Protein AF-A0A418X029-F1 (afdb_monomer)

Nearest PDB structures (foldseek):
  7nyu-assembly1_K  TM=7.145E-01  e=3.250E-01  Escherichia coli B
  7d3u-assembly1_G  TM=5.932E-01  e=7.740E-01  Dietzia sp. DQ12-45-1b
  6nbx-assembly1_E  TM=5.189E-01  e=3.431E-01  Thermosynechococcus vestitus BP-1
  7wc8-assembly1_A  TM=4.836E-01  e=9.380E+00  Homo sapiens

Secondary structure (DSSP, 8-state):
--HHHHHHHHHHSHHHHHHHHHHHHHHHHHHHHHHHH--SHHHHHHHHHHHHHHHHHHHHHHHGGGT---TTHHHHHHHHHHHHHHHHHTT-

Structure (mmCIF, N/CA/C/O backbone):
data_AF-A0A418X029-F1
#
_entry.id   AF-A0A418X029-F1
#
loop_
_atom_site.group_PDB
_atom_site.id
_atom_site.type_symbol
_atom_site.label_atom_id
_atom_site.label_alt_id
_atom_site.label_comp_id
_atom_site.label_asym_id
_atom_site.label_entity_id
_atom_site.label_seq_id
_atom_site.pdbx_PDB_ins_code
_atom_site.Cartn_x
_atom_site.Cartn_y
_atom_site.Cartn_z
_atom_site.occupancy
_atom_site.B_iso_or_equiv
_atom_site.auth_seq_id
_atom_site.auth_comp_id
_atom_site.auth_asym_id
_atom_site.auth_atom_id
_atom_site.pdbx_PDB_model_num
ATOM 1 N N . MET A 1 1 ? -5.470 -17.936 28.035 1.00 49.00 1 MET A N 1
ATOM 2 C CA . MET A 1 1 ? -5.841 -16.838 27.116 1.00 49.00 1 MET A CA 1
ATOM 3 C C . MET A 1 1 ? -4.829 -16.850 25.978 1.00 49.00 1 MET A C 1
ATOM 5 O O . MET A 1 1 ? -3.646 -16.691 26.244 1.00 49.00 1 MET A O 1
ATOM 9 N N . SER A 1 2 ? -5.237 -17.226 24.764 1.00 61.78 2 SER A N 1
ATOM 10 C CA . SER A 1 2 ? -4.301 -17.477 23.655 1.00 61.78 2 SER A CA 1
ATOM 11 C C . SER A 1 2 ? -3.815 -16.150 23.069 1.00 61.78 2 SER A C 1
ATOM 13 O O . SER A 1 2 ? -4.636 -15.294 22.748 1.00 61.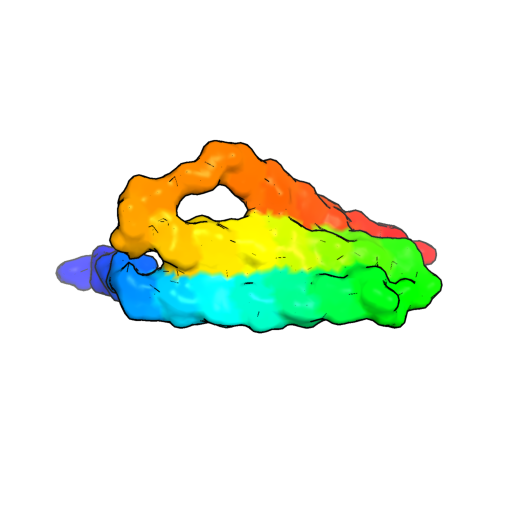78 2 SER A O 1
ATOM 15 N N . SER A 1 3 ? -2.502 -15.974 22.909 1.00 66.69 3 SER A N 1
ATOM 16 C CA . SER A 1 3 ? -1.859 -14.752 22.386 1.00 66.69 3 SER A CA 1
ATOM 17 C C . SER A 1 3 ? -2.458 -14.238 21.068 1.00 66.69 3 SER A C 1
ATOM 19 O O . SER A 1 3 ? -2.457 -13.037 20.807 1.00 66.69 3 SER A O 1
ATOM 21 N N . LYS A 1 4 ? -3.037 -15.134 20.261 1.00 64.50 4 LYS A N 1
ATOM 22 C CA . LYS A 1 4 ? -3.731 -14.810 19.006 1.00 64.50 4 LYS A CA 1
ATOM 23 C C . LYS A 1 4 ? -4.967 -13.931 19.205 1.00 64.50 4 LYS A C 1
ATOM 25 O O . LYS A 1 4 ? -5.243 -13.079 18.367 1.00 64.50 4 LYS A O 1
ATOM 30 N N . GLN A 1 5 ? -5.692 -14.128 20.303 1.00 72.06 5 GLN A N 1
ATOM 31 C CA . GLN A 1 5 ? -6.927 -13.402 20.590 1.00 72.06 5 GLN A CA 1
ATOM 32 C C . GLN A 1 5 ? -6.617 -11.935 20.932 1.00 72.06 5 GLN A C 1
ATOM 34 O O . GLN A 1 5 ? -7.172 -11.030 20.320 1.00 72.06 5 GLN A O 1
ATOM 39 N N . SER A 1 6 ? -5.596 -11.710 21.767 1.00 84.31 6 SER A N 1
ATOM 40 C CA . SER A 1 6 ? -5.107 -10.366 22.109 1.00 84.31 6 SER A CA 1
ATOM 41 C C . SER A 1 6 ? -4.519 -9.615 20.907 1.00 84.31 6 SER A C 1
ATOM 43 O O . SER A 1 6 ? -4.754 -8.419 20.743 1.00 84.31 6 SER A O 1
ATOM 45 N N . PHE A 1 7 ? -3.782 -10.305 20.029 1.00 83.25 7 PHE A N 1
ATOM 46 C CA . PHE A 1 7 ? -3.226 -9.677 18.829 1.00 83.25 7 PHE A CA 1
ATOM 4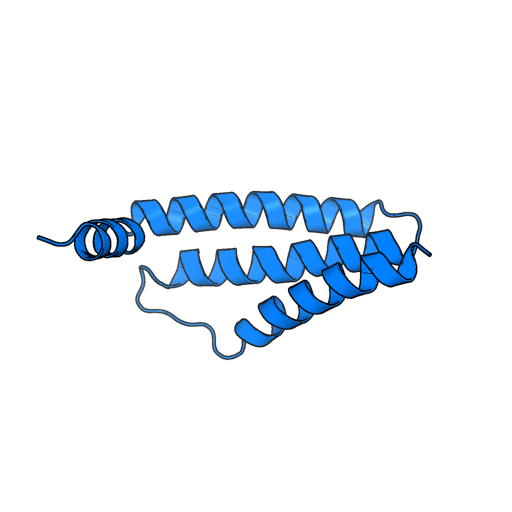7 C C . PHE A 1 7 ? -4.311 -9.286 17.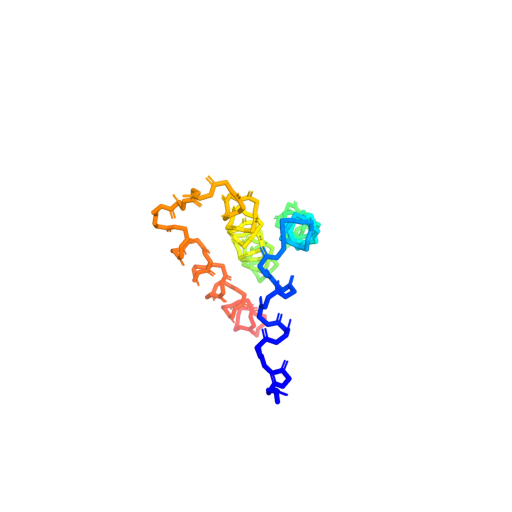815 1.00 83.25 7 PHE A C 1
ATOM 49 O O . PHE A 1 7 ? -4.237 -8.216 17.212 1.00 83.25 7 PHE A O 1
ATOM 56 N N . SER A 1 8 ? -5.334 -10.128 17.640 1.00 84.44 8 SER A N 1
ATOM 57 C CA . SER A 1 8 ? -6.470 -9.812 16.768 1.00 84.44 8 SER A CA 1
ATOM 58 C C . SER A 1 8 ? -7.222 -8.579 17.264 1.00 84.44 8 SER A C 1
ATOM 60 O O . SER A 1 8 ? -7.472 -7.664 16.483 1.00 84.44 8 SER A O 1
ATOM 62 N N . GLU A 1 9 ? -7.503 -8.516 18.567 1.00 86.81 9 GLU A N 1
ATOM 63 C CA . GLU A 1 9 ? -8.151 -7.365 19.202 1.00 86.81 9 GLU A CA 1
ATOM 64 C C . GLU A 1 9 ? -7.328 -6.084 19.021 1.00 86.81 9 GLU A C 1
ATOM 66 O O . GLU A 1 9 ? -7.875 -5.037 18.677 1.00 86.81 9 GLU A O 1
ATOM 71 N N . PHE A 1 10 ? -6.000 -6.163 19.166 1.00 88.50 10 PHE A N 1
ATOM 72 C CA . PHE A 1 10 ? -5.102 -5.039 18.897 1.00 88.50 10 PHE A CA 1
ATOM 73 C C . PHE A 1 10 ? -5.197 -4.558 17.440 1.00 88.50 10 PHE A C 1
ATOM 75 O O . PHE A 1 10 ? -5.358 -3.366 17.186 1.00 88.50 10 PHE A O 1
ATOM 82 N N . MET A 1 11 ? -5.174 -5.478 16.475 1.00 85.94 11 MET A N 1
ATOM 83 C CA . MET A 1 11 ? -5.285 -5.159 15.045 1.00 85.94 11 MET A CA 1
ATOM 84 C C . MET A 1 11 ? -6.664 -4.623 14.644 1.00 85.94 11 MET A C 1
ATOM 86 O O . MET A 1 11 ? -6.816 -4.046 13.566 1.00 85.94 11 MET A O 1
ATOM 90 N N . GLU A 1 12 ? -7.691 -4.820 15.464 1.00 87.31 12 GLU A N 1
ATOM 91 C CA . GLU A 1 12 ? -9.033 -4.279 15.245 1.00 87.31 12 GLU A CA 1
ATOM 92 C C . GLU A 1 12 ? -9.222 -2.875 15.820 1.00 87.31 12 GLU A C 1
ATOM 94 O O . GLU A 1 12 ? -10.159 -2.179 15.423 1.00 87.31 12 GLU A O 1
ATOM 99 N N . GLN A 1 13 ? -8.302 -2.397 16.663 1.00 92.44 13 GLN A N 1
ATOM 100 C CA . GLN A 1 13 ? -8.368 -1.043 17.197 1.00 92.44 13 GLN A CA 1
ATOM 101 C C . GLN A 1 13 ? -8.333 0.000 16.075 1.00 92.44 13 GLN A C 1
ATOM 103 O O . GLN A 1 13 ? -7.473 -0.020 15.190 1.00 92.44 13 GLN A O 1
ATOM 108 N N . LYS A 1 14 ? -9.244 0.978 16.152 1.00 91.31 14 LYS A N 1
ATOM 109 C CA . LYS A 1 14 ? -9.354 2.075 15.179 1.00 91.31 14 LYS A CA 1
ATOM 110 C C . LYS A 1 14 ? -8.023 2.793 14.961 1.00 91.31 14 LYS A C 1
ATOM 112 O O . LYS A 1 14 ? -7.649 3.033 13.818 1.00 91.31 14 LYS A O 1
ATOM 117 N N . ASN A 1 15 ? -7.307 3.105 16.039 1.00 92.31 15 ASN A N 1
ATOM 118 C CA . ASN A 1 15 ? -6.027 3.806 15.953 1.00 92.31 15 ASN A CA 1
ATOM 119 C C . ASN A 1 15 ? -4.986 2.967 15.204 1.00 92.31 15 ASN A C 1
ATOM 121 O O . ASN A 1 15 ? -4.348 3.478 14.294 1.00 92.31 15 ASN A O 1
ATOM 125 N N . VAL A 1 16 ? -4.896 1.666 15.504 1.00 93.94 16 VAL A N 1
ATOM 126 C CA . VAL A 1 16 ? -3.986 0.737 14.816 1.00 93.94 16 VAL A CA 1
ATOM 127 C C . VAL A 1 16 ? -4.318 0.658 13.329 1.00 93.94 16 VAL A C 1
ATOM 129 O O . VAL A 1 16 ? -3.431 0.788 12.492 1.00 93.94 16 VAL A O 1
ATOM 132 N N . ARG A 1 17 ? -5.601 0.533 12.976 1.00 93.62 17 ARG A N 1
ATOM 133 C CA . ARG A 1 17 ? -6.059 0.531 11.579 1.00 93.62 17 ARG A CA 1
ATOM 134 C C . ARG A 1 17 ? -5.716 1.826 10.847 1.00 93.62 17 ARG A C 1
ATOM 136 O O . ARG A 1 17 ? -5.228 1.766 9.725 1.00 93.62 17 ARG A O 1
ATOM 143 N N . LEU A 1 18 ? -5.917 2.986 11.469 1.00 94.25 18 LEU A N 1
ATOM 144 C CA . LEU A 1 18 ? -5.568 4.274 10.864 1.00 94.25 18 LEU A CA 1
ATOM 145 C C . LEU A 1 18 ? -4.053 4.445 10.705 1.00 94.25 18 LEU A C 1
ATOM 147 O O . LEU A 1 18 ? -3.604 4.926 9.667 1.00 94.25 18 LEU A O 1
ATOM 151 N N . THR A 1 19 ? -3.256 3.991 11.674 1.00 95.56 19 THR A N 1
ATOM 152 C CA . THR A 1 19 ? -1.794 3.948 11.542 1.00 95.56 19 THR A CA 1
ATOM 153 C C . THR A 1 19 ? -1.376 3.033 10.394 1.00 95.56 19 THR A C 1
ATOM 155 O O . THR A 1 19 ? -0.571 3.434 9.558 1.00 95.56 19 THR A O 1
ATOM 158 N N .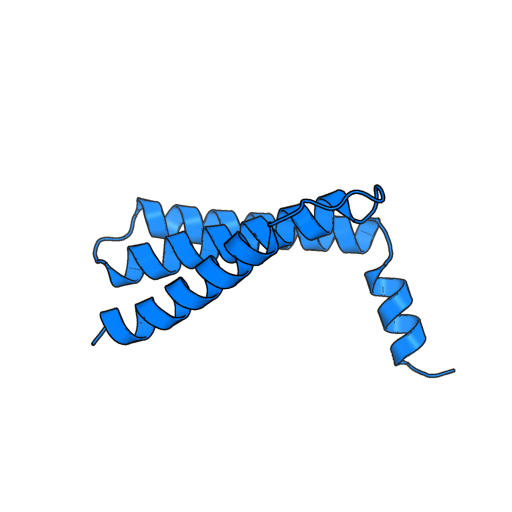 LEU A 1 20 ? -1.968 1.839 10.287 1.00 95.00 20 LEU A N 1
ATOM 159 C CA . LEU A 1 20 ? -1.738 0.935 9.159 1.00 95.00 20 LEU A CA 1
ATOM 160 C C . LEU A 1 20 ? -2.118 1.585 7.829 1.00 95.00 20 LEU A C 1
ATOM 162 O O . LEU A 1 20 ? -1.380 1.448 6.857 1.00 95.00 20 LEU A O 1
ATOM 166 N N . ALA A 1 21 ? -3.239 2.305 7.784 1.00 95.69 21 ALA A N 1
ATOM 167 C CA . ALA A 1 21 ? -3.657 3.034 6.597 1.00 95.69 21 ALA A CA 1
ATOM 168 C C . ALA A 1 21 ? -2.611 4.082 6.198 1.00 95.69 21 ALA A C 1
ATOM 170 O O . ALA A 1 21 ? -2.208 4.109 5.040 1.00 95.69 21 ALA A O 1
ATOM 171 N N . ALA A 1 22 ? -2.109 4.879 7.146 1.00 96.88 22 ALA A N 1
ATOM 172 C CA . ALA A 1 22 ? -1.069 5.876 6.891 1.00 96.88 22 ALA A CA 1
ATOM 173 C C . ALA A 1 22 ? 0.243 5.247 6.385 1.00 96.88 22 ALA A C 1
ATOM 175 O O . ALA A 1 22 ? 0.830 5.735 5.421 1.00 96.88 22 ALA A O 1
ATOM 176 N N . VAL A 1 23 ? 0.669 4.126 6.977 1.00 97.25 23 VAL A N 1
ATOM 177 C CA . VAL A 1 23 ? 1.842 3.362 6.517 1.00 97.25 23 VAL A CA 1
ATOM 178 C C . VAL A 1 23 ? 1.633 2.846 5.091 1.00 97.25 23 VAL A C 1
ATOM 180 O O . VAL A 1 23 ? 2.516 2.970 4.245 1.00 97.25 23 VAL A O 1
ATOM 183 N N . CYS A 1 24 ? 0.446 2.319 4.788 1.00 97.06 24 CYS A N 1
ATOM 184 C CA . CYS A 1 24 ? 0.110 1.879 3.438 1.00 97.06 24 CYS A CA 1
ATOM 185 C C . CYS A 1 24 ? 0.093 3.053 2.442 1.00 97.06 24 CYS A C 1
ATOM 187 O O . CYS A 1 24 ? 0.597 2.906 1.335 1.00 97.06 24 CYS A O 1
ATOM 189 N N . VAL A 1 25 ? -0.413 4.232 2.825 1.00 97.56 25 VAL A N 1
ATOM 190 C CA . VAL A 1 25 ? -0.352 5.442 1.982 1.00 97.56 25 VAL A CA 1
ATOM 191 C C . VAL A 1 25 ? 1.094 5.825 1.680 1.00 97.56 25 VAL A C 1
ATOM 193 O O . VAL A 1 25 ? 1.414 6.101 0.528 1.00 97.56 25 VAL A O 1
ATOM 196 N N . TYR A 1 26 ? 1.978 5.798 2.678 1.00 97.44 26 TYR A N 1
ATOM 197 C CA . TYR A 1 26 ? 3.398 6.085 2.476 1.00 97.44 26 TYR A CA 1
ATOM 198 C C . TYR A 1 26 ? 4.028 5.150 1.430 1.00 97.44 26 TYR A C 1
ATOM 200 O O . TYR A 1 26 ? 4.673 5.615 0.489 1.00 97.44 26 TYR A O 1
ATOM 208 N N . PHE A 1 27 ? 3.773 3.841 1.520 1.00 96.69 27 PHE A N 1
ATOM 209 C CA . PHE A 1 27 ? 4.254 2.891 0.512 1.00 96.69 27 PHE A CA 1
ATOM 210 C C . PHE A 1 27 ? 3.596 3.075 -0.859 1.00 96.69 27 PHE A C 1
ATOM 212 O O . PHE A 1 27 ? 4.265 2.926 -1.881 1.00 96.69 27 PHE A O 1
ATOM 219 N N . ALA A 1 28 ? 2.311 3.435 -0.901 1.00 97.19 28 ALA A N 1
ATOM 220 C CA . ALA A 1 28 ? 1.615 3.731 -2.147 1.00 97.19 28 ALA A CA 1
ATOM 221 C C . ALA A 1 28 ? 2.226 4.950 -2.854 1.00 97.19 28 ALA A C 1
ATOM 223 O O . ALA A 1 28 ? 2.406 4.914 -4.067 1.00 97.19 28 ALA A O 1
ATOM 224 N N . ILE A 1 29 ? 2.607 5.991 -2.103 1.00 97.25 29 ILE A N 1
ATOM 225 C CA . ILE A 1 29 ? 3.330 7.158 -2.631 1.00 97.25 29 ILE A CA 1
ATOM 226 C C . ILE A 1 29 ? 4.694 6.739 -3.181 1.00 97.25 29 ILE A C 1
ATOM 228 O O . ILE A 1 29 ? 5.062 7.179 -4.264 1.00 97.25 29 ILE A O 1
ATOM 232 N N . GLY A 1 30 ? 5.422 5.857 -2.489 1.00 94.69 30 GLY A N 1
ATOM 233 C CA . GLY A 1 30 ? 6.678 5.301 -3.003 1.00 94.69 30 GLY A CA 1
ATOM 234 C C . GLY A 1 30 ? 6.495 4.560 -4.334 1.00 94.69 30 GLY A C 1
ATOM 235 O O . GLY A 1 30 ? 7.258 4.781 -5.273 1.00 94.69 30 GLY A O 1
ATOM 236 N N . GLY A 1 31 ? 5.443 3.741 -4.444 1.00 94.00 31 GLY A N 1
ATOM 237 C CA . GLY A 1 31 ? 5.072 3.081 -5.699 1.00 94.00 31 GLY A CA 1
ATOM 238 C C . GLY A 1 31 ? 4.705 4.078 -6.801 1.00 94.00 31 GLY A C 1
ATOM 239 O O . GLY A 1 31 ? 5.187 3.962 -7.923 1.00 94.00 31 GLY A O 1
ATOM 240 N N . LEU A 1 32 ? 3.918 5.106 -6.475 1.00 95.81 32 LEU A N 1
ATOM 241 C CA . LEU A 1 32 ? 3.556 6.168 -7.413 1.00 95.81 32 LEU A CA 1
ATOM 242 C C . LEU A 1 32 ? 4.786 6.943 -7.897 1.00 95.81 32 LEU A C 1
ATOM 244 O O . LEU A 1 32 ? 4.904 7.211 -9.085 1.00 95.81 32 LEU A O 1
ATOM 248 N N . PHE A 1 33 ? 5.714 7.272 -7.001 1.00 95.81 33 PHE A N 1
ATOM 249 C CA . PHE A 1 33 ? 6.956 7.941 -7.368 1.00 95.8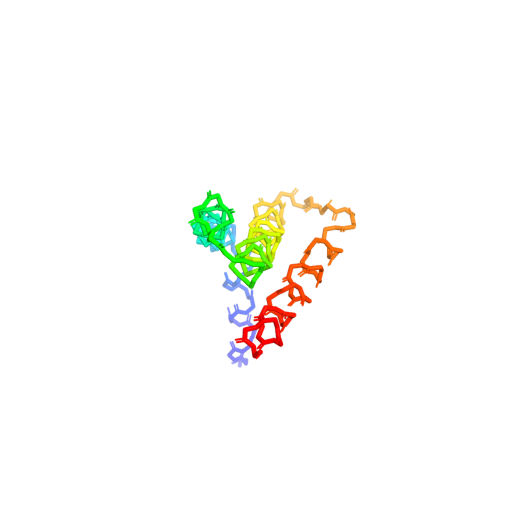1 33 PHE A CA 1
ATOM 250 C C . PHE A 1 33 ? 7.764 7.082 -8.345 1.00 95.81 33 PHE A C 1
ATOM 252 O O . PHE A 1 33 ? 8.106 7.558 -9.420 1.00 95.81 33 PHE A O 1
ATOM 259 N N . GLN A 1 34 ? 7.961 5.795 -8.037 1.00 93.44 34 GLN A N 1
ATOM 260 C CA . GLN A 1 34 ? 8.644 4.865 -8.941 1.00 93.44 34 GLN A CA 1
ATOM 261 C C . GLN A 1 34 ? 7.928 4.715 -10.293 1.00 93.44 34 GLN A C 1
ATOM 263 O O . GLN A 1 34 ? 8.591 4.603 -11.319 1.00 93.44 34 GLN A O 1
ATOM 268 N N . LEU A 1 35 ? 6.591 4.736 -10.315 1.00 93.44 35 LEU A N 1
ATOM 269 C CA . LEU A 1 35 ? 5.815 4.702 -11.557 1.00 93.44 35 LEU A CA 1
ATOM 270 C C . LEU A 1 35 ? 6.058 5.952 -12.417 1.00 93.44 35 LEU A C 1
ATOM 272 O O . LEU A 1 35 ? 6.099 5.848 -13.637 1.00 93.44 35 LEU A O 1
ATOM 276 N N . LEU A 1 36 ? 6.197 7.122 -11.789 1.00 93.88 36 LEU A N 1
ATOM 277 C CA . LEU A 1 36 ? 6.361 8.404 -12.480 1.00 93.88 36 LEU A CA 1
ATOM 278 C C . LEU A 1 36 ? 7.804 8.685 -12.912 1.00 93.88 36 LEU A C 1
ATOM 280 O O . LEU A 1 36 ? 8.008 9.434 -13.862 1.00 93.88 36 LEU A O 1
ATOM 284 N N . THR A 1 37 ? 8.793 8.122 -12.217 1.00 94.25 37 THR A N 1
ATOM 285 C CA . THR A 1 37 ? 10.222 8.357 -12.487 1.00 94.25 37 THR A CA 1
ATOM 286 C C . THR A 1 37 ? 10.936 7.149 -13.089 1.00 94.25 37 THR A C 1
ATOM 288 O O . THR A 1 37 ? 12.154 7.173 -13.213 1.00 94.25 37 THR A O 1
ATOM 291 N N . GLY A 1 38 ? 10.222 6.055 -13.360 1.00 88.62 38 GLY A N 1
ATOM 292 C CA . GLY A 1 38 ? 10.811 4.824 -13.879 1.00 88.62 38 GLY A CA 1
ATOM 293 C C . GLY A 1 38 ? 11.155 4.925 -15.364 1.00 88.62 38 GLY A C 1
ATOM 294 O O . GLY A 1 38 ? 10.337 5.377 -16.162 1.00 88.62 38 GLY A O 1
ATOM 295 N N . ASP A 1 39 ? 12.326 4.414 -15.747 1.00 88.56 39 ASP A N 1
ATOM 296 C CA . ASP A 1 39 ? 12.83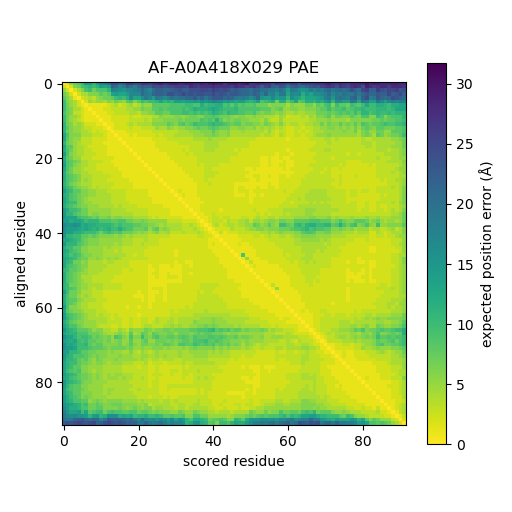7 4.507 -17.126 1.00 88.56 39 ASP A CA 1
ATOM 297 C C . ASP A 1 39 ? 12.630 3.221 -17.947 1.00 88.56 39 ASP A C 1
ATOM 299 O O . ASP A 1 39 ? 12.909 3.182 -19.145 1.00 88.56 39 ASP A O 1
ATOM 303 N N . ASN A 1 40 ? 12.148 2.142 -17.324 1.00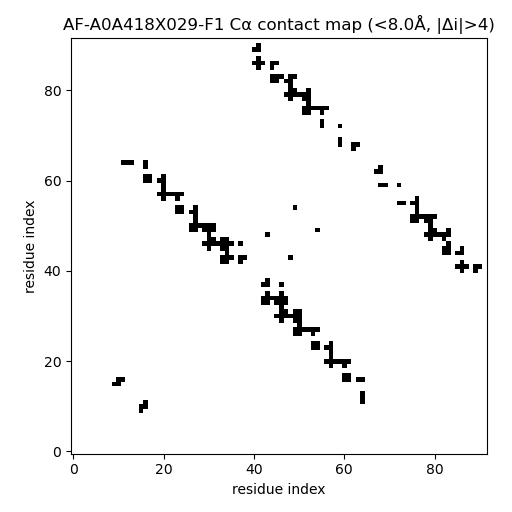 88.81 40 ASN A N 1
ATOM 304 C CA . ASN A 1 40 ? 11.920 0.855 -17.982 1.00 88.81 40 ASN A CA 1
ATOM 305 C C . ASN A 1 40 ? 10.573 0.231 -17.581 1.00 88.81 40 ASN A C 1
ATOM 307 O O . ASN A 1 40 ? 9.973 0.572 -16.561 1.00 88.81 40 ASN A O 1
ATOM 311 N N . GLY A 1 41 ? 10.106 -0.738 -18.375 1.00 86.25 41 GLY A N 1
ATOM 312 C CA . GLY A 1 41 ? 8.824 -1.404 -18.129 1.00 86.25 41 GLY A CA 1
ATOM 313 C C . GLY A 1 41 ? 8.746 -2.106 -16.767 1.00 86.25 41 GLY A C 1
ATOM 314 O O . GLY A 1 41 ? 7.686 -2.108 -16.144 1.00 86.25 41 GLY A O 1
ATOM 315 N N . ALA A 1 42 ? 9.857 -2.650 -16.260 1.00 90.88 42 ALA A N 1
ATOM 316 C CA . ALA A 1 42 ? 9.894 -3.292 -14.947 1.00 90.88 42 ALA A CA 1
ATOM 317 C C . ALA A 1 42 ? 9.619 -2.290 -13.810 1.00 90.88 42 ALA A C 1
ATOM 319 O O . ALA A 1 42 ? 8.865 -2.609 -12.890 1.00 90.88 42 ALA A O 1
ATOM 320 N N . ASP A 1 43 ? 10.150 -1.071 -13.894 1.00 92.06 43 ASP A N 1
ATOM 321 C CA . ASP A 1 43 ? 9.900 0.001 -12.930 1.00 92.06 43 ASP A CA 1
ATOM 322 C C . ASP A 1 43 ? 8.450 0.478 -12.979 1.00 92.06 43 ASP A C 1
ATOM 324 O O . ASP A 1 43 ? 7.848 0.712 -11.932 1.00 92.06 43 ASP A O 1
ATOM 328 N N . TRP A 1 44 ? 7.844 0.515 -14.167 1.00 91.69 44 TRP A N 1
ATOM 329 C CA . TRP A 1 44 ? 6.433 0.864 -14.324 1.00 91.69 44 TRP A CA 1
ATOM 330 C C . TRP A 1 44 ? 5.529 -0.203 -13.696 1.00 91.69 44 TRP A C 1
ATOM 332 O O . TRP A 1 44 ? 4.611 0.120 -12.938 1.00 91.69 44 TRP A O 1
ATOM 342 N N . PHE A 1 45 ? 5.818 -1.488 -13.933 1.00 93.75 45 PHE A N 1
ATOM 343 C CA . PHE A 1 45 ? 5.097 -2.592 -13.295 1.00 93.75 45 PHE A CA 1
ATOM 344 C C . PHE A 1 45 ? 5.278 -2.599 -11.776 1.00 93.75 45 PHE A C 1
ATOM 346 O O . PHE A 1 45 ? 4.317 -2.811 -11.036 1.00 93.75 45 PHE A O 1
ATOM 353 N N . ARG A 1 46 ? 6.489 -2.327 -11.286 1.00 93.88 46 ARG A N 1
ATOM 354 C CA . ARG A 1 46 ? 6.785 -2.315 -9.852 1.00 93.88 46 ARG A CA 1
ATOM 355 C C . ARG A 1 46 ? 6.164 -1.117 -9.142 1.00 93.88 46 ARG A C 1
ATOM 357 O O . ARG A 1 46 ? 5.563 -1.291 -8.083 1.00 93.88 46 ARG A O 1
ATOM 364 N N . GLY A 1 47 ? 6.253 0.067 -9.742 1.00 94.31 47 GLY A N 1
ATOM 365 C CA . GLY A 1 47 ? 5.667 1.297 -9.225 1.00 94.31 47 GLY A CA 1
ATOM 366 C C . GLY A 1 47 ? 4.141 1.259 -9.239 1.00 94.31 47 GLY A C 1
ATOM 367 O O . GLY A 1 47 ? 3.504 1.426 -8.197 1.00 94.31 47 GLY A O 1
ATOM 368 N N . GLY A 1 48 ? 3.543 0.933 -10.389 1.00 94.31 48 GLY A N 1
ATOM 369 C CA . GLY A 1 48 ? 2.093 0.772 -10.518 1.00 94.31 48 GLY A CA 1
ATOM 370 C C . GLY A 1 48 ? 1.556 -0.349 -9.632 1.00 94.31 48 GLY A C 1
ATOM 371 O O . GLY A 1 48 ? 0.544 -0.176 -8.952 1.00 94.31 48 GLY A O 1
ATOM 372 N N . GLY A 1 49 ? 2.283 -1.466 -9.553 1.00 95.19 49 GLY A N 1
ATOM 373 C CA . GLY A 1 49 ? 1.944 -2.578 -8.677 1.00 95.19 49 GLY A CA 1
ATOM 374 C C . GLY A 1 49 ? 1.979 -2.202 -7.195 1.00 95.19 49 GLY A C 1
ATOM 375 O O . GLY A 1 49 ? 1.039 -2.497 -6.457 1.00 95.19 49 GLY A O 1
ATOM 376 N N . GLY A 1 50 ? 3.017 -1.478 -6.770 1.00 95.94 50 GLY A N 1
ATOM 377 C CA . GLY A 1 50 ? 3.135 -0.935 -5.418 1.00 95.94 50 GLY A CA 1
ATOM 378 C C . GLY A 1 50 ? 2.022 0.058 -5.088 1.00 95.94 50 GLY A C 1
ATOM 379 O O . GLY A 1 50 ? 1.401 -0.051 -4.032 1.00 95.94 50 GLY A O 1
ATOM 380 N N . PHE A 1 51 ? 1.713 0.980 -6.000 1.00 96.75 51 PHE A N 1
ATOM 381 C CA . PHE A 1 51 ? 0.629 1.944 -5.817 1.00 96.75 51 PHE A CA 1
ATOM 382 C C . PHE A 1 51 ? -0.727 1.252 -5.626 1.00 96.75 51 PHE A C 1
ATOM 384 O O . PHE A 1 51 ? -1.436 1.551 -4.666 1.00 96.75 51 PHE A O 1
ATOM 391 N N . LEU A 1 52 ? -1.072 0.289 -6.487 1.00 96.44 52 LEU A N 1
ATOM 392 C CA . LEU A 1 52 ? -2.342 -0.436 -6.405 1.00 96.44 52 LEU A CA 1
ATOM 393 C C . LEU A 1 52 ? -2.428 -1.328 -5.162 1.00 96.44 52 LEU A C 1
ATOM 395 O O . LEU A 1 52 ? -3.450 -1.326 -4.472 1.00 96.44 52 LEU A O 1
ATOM 399 N N . LEU A 1 53 ? -1.355 -2.060 -4.850 1.00 97.00 53 LEU A N 1
ATOM 400 C CA . LEU A 1 53 ? -1.306 -2.960 -3.700 1.00 97.00 53 LEU A CA 1
ATOM 401 C C . LEU A 1 53 ? -1.458 -2.183 -2.390 1.00 97.00 53 LEU A C 1
ATOM 403 O O . LEU A 1 53 ? -2.363 -2.449 -1.594 1.00 97.00 53 LEU A O 1
ATOM 407 N N . TRP A 1 54 ? -0.576 -1.210 -2.168 1.00 97.31 54 TRP A N 1
ATOM 408 C CA . TRP A 1 54 ? -0.543 -0.450 -0.926 1.00 97.31 54 TRP A CA 1
ATOM 409 C C . TRP A 1 54 ? -1.697 0.546 -0.841 1.00 97.31 54 TRP A C 1
ATOM 411 O O . TRP A 1 54 ? -2.285 0.696 0.227 1.00 97.31 54 TRP A O 1
ATOM 421 N N . GLY A 1 55 ? -2.106 1.153 -1.957 1.00 95.38 55 GLY A N 1
ATOM 422 C CA . GLY A 1 55 ? -3.287 2.014 -2.020 1.00 95.38 55 GLY A CA 1
ATOM 423 C C . GLY A 1 55 ? -4.573 1.253 -1.692 1.00 95.38 55 GLY A C 1
ATOM 424 O O . GLY A 1 55 ? -5.382 1.722 -0.891 1.00 95.38 55 GLY A O 1
ATOM 425 N N . GLY A 1 56 ? -4.729 0.033 -2.215 1.00 95.06 56 GLY A N 1
ATOM 426 C CA . GLY A 1 56 ? -5.848 -0.845 -1.872 1.00 95.06 56 GLY A CA 1
ATOM 427 C C . GLY A 1 56 ? -5.900 -1.161 -0.374 1.00 95.06 56 GLY A C 1
ATOM 428 O O . GLY A 1 56 ? -6.938 -0.987 0.269 1.00 95.06 56 GLY A O 1
ATOM 429 N N . TRP A 1 57 ? -4.765 -1.542 0.221 1.00 96.06 57 TRP A N 1
ATOM 430 C CA . TRP A 1 57 ? -4.673 -1.798 1.662 1.00 96.06 57 TRP A CA 1
ATOM 431 C C . TRP A 1 57 ? -4.864 -0.552 2.527 1.00 96.06 57 TRP A C 1
ATOM 433 O O . TRP A 1 57 ? -5.449 -0.653 3.611 1.00 96.06 57 TRP A O 1
ATOM 443 N N . ALA A 1 58 ? -4.424 0.617 2.063 1.00 95.94 58 ALA A N 1
ATOM 444 C CA . ALA A 1 58 ? -4.658 1.884 2.742 1.00 95.94 58 ALA A CA 1
ATOM 445 C C . ALA A 1 58 ? -6.157 2.163 2.870 1.00 95.94 58 ALA A C 1
ATOM 447 O O . ALA A 1 58 ? -6.650 2.413 3.969 1.00 95.94 58 ALA A O 1
ATOM 448 N N . VAL A 1 59 ? -6.895 2.036 1.766 1.00 94.62 59 VAL A N 1
ATOM 449 C CA . VAL A 1 59 ? -8.345 2.253 1.733 1.00 94.62 59 VAL A CA 1
ATOM 450 C C . VAL A 1 59 ? -9.079 1.228 2.602 1.00 94.62 59 VAL A C 1
ATOM 452 O O . VAL A 1 59 ? -9.958 1.609 3.376 1.00 94.62 59 VAL A O 1
ATOM 455 N N . ILE A 1 60 ? -8.691 -0.054 2.555 1.00 94.69 60 ILE A N 1
ATOM 456 C CA . ILE A 1 60 ? -9.266 -1.095 3.424 1.00 94.69 60 ILE A CA 1
ATOM 457 C C . ILE A 1 60 ? -9.086 -0.724 4.901 1.00 94.69 60 ILE A C 1
ATOM 459 O O . ILE A 1 60 ? -10.049 -0.749 5.668 1.00 94.69 60 ILE A O 1
ATOM 463 N N . ASN A 1 61 ? -7.870 -0.365 5.316 1.00 94.38 61 ASN A N 1
ATOM 464 C CA . ASN A 1 61 ? -7.589 -0.046 6.715 1.00 94.38 61 ASN A CA 1
ATOM 465 C C . ASN A 1 61 ? -8.200 1.293 7.156 1.00 94.38 61 ASN A C 1
ATOM 467 O O . ASN A 1 61 ? -8.591 1.417 8.313 1.00 94.38 61 ASN A O 1
ATOM 471 N N . ALA A 1 62 ? -8.355 2.260 6.250 1.00 94.00 62 ALA A N 1
ATOM 472 C CA . ALA A 1 62 ? -9.007 3.531 6.546 1.00 94.00 62 ALA A CA 1
ATOM 473 C C . ALA A 1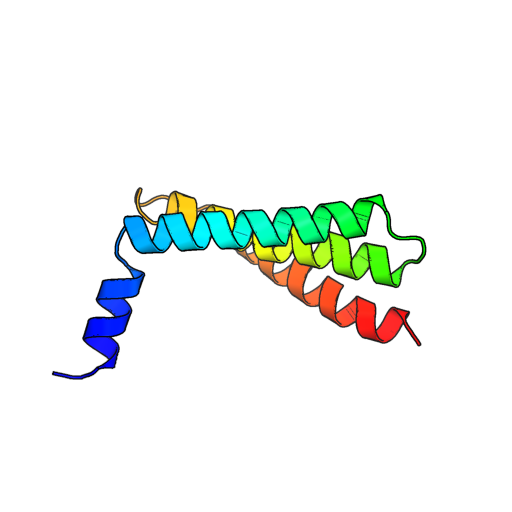 62 ? -10.522 3.382 6.743 1.00 94.00 62 ALA A C 1
ATOM 475 O O . ALA A 1 62 ? -11.096 4.055 7.593 1.00 94.00 62 ALA A O 1
ATOM 476 N N . LEU A 1 63 ? -11.179 2.502 5.980 1.00 92.69 63 LEU A N 1
ATOM 477 C CA . LEU A 1 63 ? -12.642 2.376 5.972 1.00 92.69 63 LEU A CA 1
ATOM 478 C C . LEU A 1 63 ? -13.185 1.341 6.960 1.00 92.69 63 LEU A C 1
ATOM 480 O O . LEU A 1 63 ? -14.291 1.515 7.482 1.00 92.69 63 LEU A O 1
ATOM 484 N N . LYS A 1 64 ? -12.401 0.307 7.276 1.00 90.31 64 LYS A N 1
ATOM 485 C CA . LYS A 1 64 ? -12.802 -0.770 8.192 1.00 90.31 64 LYS A CA 1
ATOM 486 C C . LYS A 1 64 ? -13.240 -0.284 9.590 1.00 90.31 64 LYS A C 1
ATOM 488 O O . LYS A 1 64 ? -14.256 -0.786 10.067 1.00 90.31 64 LYS A O 1
ATOM 493 N N . PRO A 1 65 ? -12.599 0.720 10.227 1.00 90.25 65 PRO A N 1
ATOM 494 C CA . PRO A 1 65 ? -13.052 1.265 11.514 1.00 90.25 65 PRO A CA 1
ATOM 495 C C . PRO A 1 65 ? -14.417 1.960 11.474 1.00 90.25 65 PRO A C 1
ATOM 497 O O . PRO A 1 65 ? -15.017 2.185 12.520 1.00 90.25 65 PRO A O 1
ATOM 500 N N . TYR A 1 66 ? -14.896 2.323 10.284 1.00 90.25 66 TYR A N 1
ATOM 501 C CA . TYR A 1 66 ? -16.199 2.954 10.075 1.00 90.25 66 TYR A CA 1
ATOM 502 C C . TYR A 1 66 ? -17.269 1.944 9.633 1.00 90.25 66 TYR A C 1
ATOM 504 O O . TYR A 1 66 ? -18.343 2.349 9.196 1.00 90.25 66 TYR A O 1
ATOM 512 N N . GLY A 1 67 ? -16.967 0.639 9.678 1.00 88.31 67 GLY A N 1
ATOM 513 C CA . GLY A 1 67 ? -17.866 -0.416 9.203 1.00 88.31 67 GLY A CA 1
ATOM 514 C C . GLY A 1 67 ? -18.084 -0.403 7.687 1.00 88.31 67 GLY A C 1
ATOM 515 O O . GLY A 1 67 ? -19.016 -1.033 7.195 1.00 88.31 67 GLY A O 1
ATOM 516 N N . ARG A 1 68 ? -17.246 0.321 6.931 1.00 89.88 68 ARG A N 1
ATOM 517 C CA . ARG A 1 68 ? -17.348 0.430 5.473 1.00 89.88 68 ARG A CA 1
ATOM 518 C C . ARG A 1 68 ? -16.385 -0.541 4.803 1.00 89.88 68 ARG A C 1
ATOM 520 O O . ARG A 1 68 ? -15.240 -0.694 5.222 1.00 89.88 68 ARG A O 1
ATOM 527 N N . SER A 1 69 ? -16.847 -1.161 3.724 1.00 88.81 69 SER A N 1
ATOM 528 C CA . SER A 1 69 ? -16.018 -1.959 2.823 1.00 88.81 69 SER A CA 1
ATOM 529 C C . SER A 1 69 ? -16.197 -1.454 1.395 1.00 88.81 69 SER A C 1
ATOM 531 O O . SER A 1 69 ? -17.268 -0.964 1.038 1.00 88.81 69 SER A O 1
ATOM 533 N N . VAL A 1 70 ? -15.133 -1.524 0.596 1.00 89.44 70 VAL A N 1
ATOM 534 C CA . VAL A 1 70 ? -15.181 -1.152 -0.822 1.00 89.44 70 VAL A CA 1
ATOM 535 C C . VAL A 1 70 ? -15.286 -2.440 -1.631 1.00 89.44 70 VAL A C 1
ATOM 537 O O . VAL A 1 70 ? -14.325 -3.215 -1.647 1.00 89.44 70 VAL A O 1
ATOM 540 N N . PRO A 1 71 ? -16.430 -2.712 -2.280 1.00 89.19 71 PRO A N 1
ATOM 541 C CA . PRO A 1 71 ? -16.561 -3.890 -3.122 1.00 89.19 71 PRO A CA 1
ATOM 542 C C . PRO A 1 71 ? -15.552 -3.817 -4.272 1.00 89.19 71 PRO A C 1
ATOM 544 O O . PRO A 1 71 ? -15.314 -2.759 -4.848 1.00 89.19 71 PRO A O 1
ATOM 547 N N . GLY A 1 72 ? -14.920 -4.948 -4.583 1.00 88.12 72 GLY A N 1
ATOM 548 C CA . GLY A 1 72 ? -13.947 -5.038 -5.674 1.00 88.12 72 GLY A CA 1
ATOM 549 C C . GLY A 1 72 ? -12.544 -4.510 -5.357 1.00 88.12 72 GLY A C 1
ATOM 550 O O . GLY A 1 72 ? -11.658 -4.679 -6.187 1.00 88.12 72 GLY A O 1
ATOM 551 N N . ILE A 1 73 ? -12.270 -3.964 -4.164 1.00 91.44 73 ILE A N 1
ATOM 552 C CA . ILE A 1 73 ? -10.919 -3.461 -3.839 1.00 91.44 73 ILE A CA 1
ATOM 553 C C . ILE A 1 73 ? -9.836 -4.548 -3.849 1.00 91.44 73 ILE A C 1
ATOM 555 O O . ILE A 1 73 ? -8.674 -4.279 -4.146 1.00 91.44 73 ILE A O 1
ATOM 559 N N . ASN A 1 74 ? -10.232 -5.801 -3.617 1.00 91.19 74 ASN A N 1
ATOM 560 C CA . ASN A 1 74 ? -9.348 -6.958 -3.745 1.00 91.19 74 ASN A CA 1
ATOM 561 C C . ASN A 1 74 ? -8.803 -7.122 -5.174 1.00 91.19 74 ASN A C 1
ATOM 563 O O . ASN A 1 74 ? -7.719 -7.667 -5.338 1.00 91.19 74 ASN A O 1
ATOM 567 N N . ILE A 1 75 ? -9.509 -6.630 -6.201 1.00 92.44 75 ILE A N 1
ATOM 568 C CA . ILE A 1 75 ? -9.021 -6.640 -7.586 1.00 92.44 75 ILE A CA 1
ATOM 569 C C . ILE A 1 75 ? -7.793 -5.738 -7.702 1.00 92.44 75 ILE A C 1
ATOM 571 O O . ILE A 1 75 ? -6.786 -6.174 -8.247 1.00 92.44 75 ILE A O 1
ATOM 575 N N . ALA A 1 76 ? -7.838 -4.526 -7.139 1.00 92.06 76 ALA A N 1
ATOM 576 C CA . ALA A 1 76 ? -6.694 -3.615 -7.140 1.00 92.06 76 ALA A CA 1
ATOM 577 C C . ALA A 1 76 ? -5.503 -4.206 -6.371 1.00 92.06 76 ALA A C 1
ATOM 579 O O . ALA A 1 76 ? -4.381 -4.196 -6.870 1.00 92.06 76 ALA A O 1
ATOM 580 N N . VAL A 1 77 ? -5.756 -4.797 -5.198 1.00 94.81 77 VAL A N 1
ATOM 581 C CA . VAL A 1 77 ? -4.728 -5.466 -4.382 1.00 94.81 77 VAL A CA 1
ATOM 582 C C . VAL A 1 77 ? -4.072 -6.618 -5.153 1.00 94.81 77 VAL A C 1
ATOM 584 O O . VAL A 1 77 ? -2.847 -6.694 -5.232 1.00 94.81 77 VAL A O 1
ATOM 587 N N . ASN A 1 78 ? -4.874 -7.491 -5.767 1.00 95.19 78 ASN A N 1
ATOM 588 C CA . ASN A 1 78 ? -4.377 -8.647 -6.510 1.00 95.19 78 ASN A CA 1
ATOM 589 C C . ASN A 1 78 ? -3.667 -8.237 -7.805 1.00 95.19 78 ASN A C 1
ATOM 591 O O . ASN A 1 78 ? -2.604 -8.771 -8.107 1.00 95.19 78 ASN A O 1
ATOM 595 N N . ALA A 1 79 ? -4.211 -7.270 -8.547 1.00 94.75 79 ALA A N 1
ATOM 596 C CA . ALA A 1 79 ? -3.557 -6.713 -9.727 1.00 94.75 79 ALA A CA 1
ATOM 597 C C . ALA A 1 79 ? -2.201 -6.101 -9.355 1.00 94.75 79 ALA A C 1
ATOM 599 O O . ALA A 1 79 ? -1.202 -6.378 -10.016 1.00 94.75 79 ALA A O 1
ATOM 600 N N . GLY A 1 80 ? -2.147 -5.356 -8.246 1.00 94.06 80 GLY A N 1
ATOM 601 C CA . GLY A 1 80 ? -0.910 -4.789 -7.727 1.00 94.06 80 GLY A CA 1
ATOM 602 C C . GLY A 1 80 ? 0.147 -5.853 -7.424 1.00 94.06 80 GLY A C 1
ATOM 603 O O . GLY A 1 80 ? 1.295 -5.733 -7.851 1.00 94.06 80 GLY A O 1
ATOM 604 N N . LEU A 1 81 ? -0.258 -6.943 -6.766 1.00 95.50 81 LEU A N 1
ATOM 605 C CA . LEU A 1 81 ? 0.614 -8.086 -6.493 1.00 95.50 81 LEU A CA 1
ATOM 606 C C . LEU A 1 81 ? 1.151 -8.726 -7.784 1.00 95.50 81 LEU A C 1
ATOM 608 O O . LEU A 1 81 ? 2.354 -8.951 -7.901 1.00 95.50 81 LEU A O 1
ATOM 612 N N . VAL A 1 82 ? 0.277 -8.990 -8.760 1.00 96.00 82 VAL A N 1
ATOM 613 C CA . VAL A 1 82 ? 0.652 -9.596 -10.049 1.00 96.00 82 VAL A CA 1
ATOM 614 C C . VAL A 1 82 ? 1.644 -8.714 -10.805 1.00 96.00 82 VAL A C 1
ATOM 616 O O . VAL A 1 82 ? 2.629 -9.226 -11.327 1.00 96.00 82 VAL A O 1
ATOM 619 N N . MET A 1 83 ? 1.439 -7.396 -10.824 1.00 94.88 83 MET A N 1
ATOM 620 C CA . MET A 1 83 ? 2.356 -6.457 -11.478 1.00 94.88 83 MET A CA 1
ATOM 621 C C . MET A 1 83 ? 3.742 -6.446 -10.821 1.00 94.88 83 MET A C 1
ATOM 623 O O . MET A 1 83 ? 4.753 -6.460 -11.522 1.00 94.88 83 MET A O 1
ATOM 627 N N . ILE A 1 84 ? 3.814 -6.497 -9.486 1.00 93.56 84 ILE A N 1
ATOM 628 C CA . ILE A 1 84 ? 5.100 -6.603 -8.779 1.00 93.56 84 ILE A CA 1
ATOM 629 C C . ILE A 1 84 ? 5.820 -7.896 -9.174 1.00 93.56 84 ILE A C 1
ATOM 631 O O . ILE A 1 84 ? 7.014 -7.855 -9.466 1.00 93.56 84 ILE A O 1
ATOM 635 N N . VAL A 1 85 ? 5.113 -9.026 -9.239 1.00 94.06 85 VAL A N 1
ATOM 636 C CA . VAL A 1 85 ? 5.703 -10.305 -9.668 1.00 94.06 85 VAL A CA 1
ATOM 637 C C . VAL A 1 85 ? 6.156 -10.239 -11.131 1.00 94.06 85 VAL A C 1
ATOM 639 O O . VAL A 1 85 ? 7.273 -10.646 -11.446 1.00 94.06 85 VAL A O 1
ATOM 642 N N . ALA A 1 86 ? 5.341 -9.664 -12.019 1.00 91.75 86 ALA A N 1
ATOM 643 C CA . ALA A 1 86 ? 5.680 -9.481 -13.429 1.00 91.75 86 ALA A CA 1
ATOM 644 C C . ALA A 1 86 ? 6.940 -8.619 -13.614 1.00 91.75 86 ALA A C 1
ATOM 646 O O . ALA A 1 86 ? 7.748 -8.904 -14.497 1.00 91.75 86 ALA A O 1
ATOM 647 N N . SER A 1 87 ? 7.168 -7.629 -12.740 1.00 91.19 87 SER A N 1
ATOM 648 C CA . SER A 1 87 ? 8.379 -6.797 -12.778 1.00 91.19 87 SER A CA 1
ATOM 649 C C . SER A 1 87 ? 9.677 -7.592 -12.598 1.00 91.19 87 SER A C 1
ATOM 651 O O . SER A 1 87 ? 10.718 -7.179 -13.100 1.00 91.19 87 SER A O 1
ATOM 653 N N . TRP A 1 88 ? 9.640 -8.738 -11.907 1.00 91.38 88 TRP A N 1
ATOM 654 C CA . TRP A 1 88 ? 10.819 -9.593 -11.737 1.00 91.38 88 TRP A CA 1
ATOM 655 C C . TRP A 1 88 ? 11.172 -10.344 -13.014 1.00 91.38 88 TRP A C 1
ATOM 657 O O . TRP A 1 88 ? 12.347 -10.57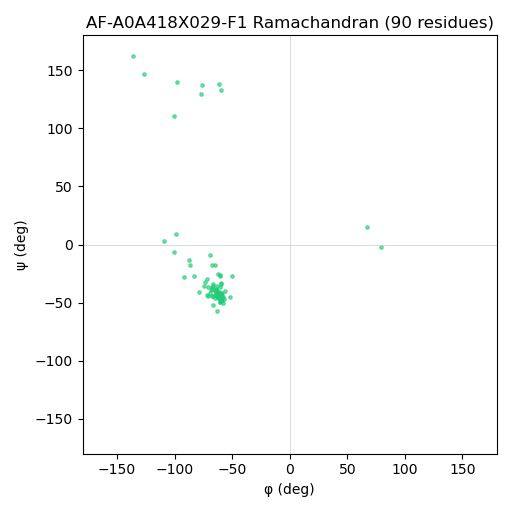7 -13.272 1.00 91.38 88 TRP A O 1
ATOM 667 N N . ILE A 1 89 ? 10.162 -10.683 -13.813 1.00 89.31 89 ILE A N 1
ATOM 668 C CA . ILE A 1 89 ? 10.340 -11.358 -15.099 1.00 89.31 89 ILE A CA 1
ATOM 669 C C . ILE A 1 89 ? 10.763 -10.338 -16.159 1.00 89.31 89 ILE A C 1
ATOM 671 O O . ILE A 1 89 ? 11.672 -10.608 -16.927 1.00 89.31 89 ILE A O 1
ATOM 675 N N . ALA A 1 90 ? 10.166 -9.143 -16.149 1.00 80.56 90 ALA A N 1
ATOM 676 C CA . ALA A 1 90 ? 10.472 -8.062 -17.090 1.00 80.56 90 ALA A CA 1
ATOM 677 C C . ALA A 1 90 ? 11.867 -7.431 -16.905 1.00 80.56 90 ALA A C 1
ATOM 679 O O . ALA A 1 90 ? 12.264 -6.584 -17.700 1.00 80.56 90 ALA A O 1
ATOM 680 N N . ARG A 1 91 ? 12.580 -7.786 -15.828 1.00 70.44 91 ARG A N 1
ATOM 681 C CA . ARG A 1 91 ? 13.949 -7.331 -15.553 1.00 70.44 91 ARG A CA 1
ATOM 682 C C . ARG A 1 91 ? 15.017 -8.220 -16.210 1.00 70.44 91 ARG A C 1
ATOM 684 O O . ARG A 1 91 ? 16.160 -7.776 -16.299 1.00 70.44 91 ARG A O 1
ATOM 691 N N . ASN A 1 92 ? 14.657 -9.442 -16.613 1.00 56.09 92 ASN A N 1
ATOM 692 C CA . ASN A 1 92 ? 15.517 -10.368 -17.359 1.00 56.09 92 ASN A CA 1
ATOM 693 C C . ASN A 1 92 ? 15.416 -10.118 -18.863 1.00 56.09 92 ASN A C 1
ATOM 695 O O . ASN A 1 92 ? 16.448 -10.335 -19.534 1.00 56.09 92 ASN A O 1
#

pLDDT: mean 90.45, std 8.88, range [49.0, 97.56]

Foldseek 3Di:
DDPVVVVVVVCLDLVNLQVLLVVLVVQLVVLCVQCVPPPFLLSVLQSQLSNLQSVLSSVQSNCVNVVDDDPPSVVSNVSSVVSNVVSVVRVD

Radius of gyration: 15.36 Å; Cα contacts (8 Å, |Δi|>4): 124; chains: 1; bounding box: 33×26×45 Å

Organism: NCBI:txid2320862

Solvent-accessible surface area (backbone atoms only — not comparable to full-atom values): 4455 Å² total; per-residue (Å²): 134,63,72,67,58,59,49,51,56,52,64,64,34,54,67,50,22,43,50,51,12,52,53,22,41,54,47,12,50,53,11,44,49,36,36,74,71,40,92,47,72,25,37,35,28,34,6,49,9,31,21,31,27,25,40,34,50,13,53,51,30,57,30,47,72,73,78,44,80,68,86,69,42,65,53,42,28,52,51,9,51,51,27,38,56,49,18,64,60,61,67,110

Mean predicted aligned error: 5.03 Å

Sequence (92 aa):
MSSKQSFSEFMEQKNVRLTLAAVCVYFAIGGLFQLLTGDNGADWFRGGGGFLLWGGWAVINALKPYGRSVPGINIAVNAGLVMIVASWIARN